Protein AF-A0A938VDS3-F1 (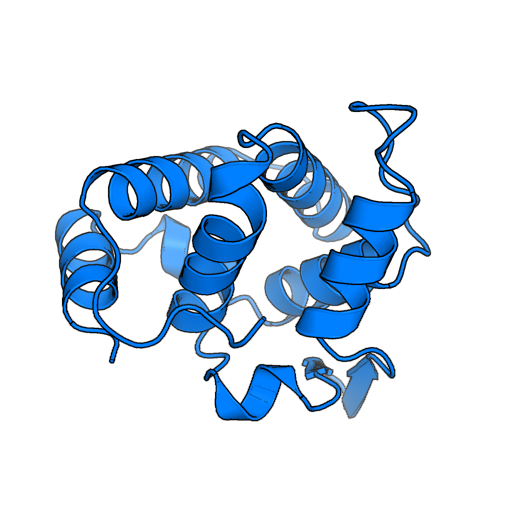afdb_monomer_lite)

Foldseek 3Di:
DAQDAAFDDPVLLVLLLVLLQQLLVDDDDLLVSLLSSVLSLLPPPPVNSSVSVVLVCVLLVNASVQQCDWDAAPPGDTLRDRLVVLVVVVSVVPVPDSRDDDCPGSNSVVSSRSSRNCSSVVVNPDDSVVSSVSRRGHD

Secondary structure (DSSP, 8-state):
-PPPPSPPPHHHHHHHHHHHHHHHT--S-HHHHHHHHHHHHHTS-HHHHHHHHHHHHHHTT--GGGGGSPEEETTTEEESS-HHHHHHHHHHHTTS-SS---TTSHHHHHHHHHHHTTHHHHHHHS-HHHHHHHHHH--

pLDDT: mean 83.73, std 10.33, range [47.72, 93.5]

Sequence (139 aa):
MKPPEGPFTAAIADRTLEVIRQFGRFRGGPDAAAASLCMAITTTPFEERETVFAALLTLCGVSTEQWTTPLSVPGGGVIASTPRDAMLMLIDRERTYLSNVPAHSAFARVVRALVRRGDLARLVVTPRDRLYSALVTAT

Radius of gyration: 13.77 Å; chains: 1; bounding box: 37×32×35 Å

Structure (mmCIF, N/CA/C/O backbone):
data_AF-A0A938VDS3-F1
#
_entry.id   AF-A0A938VDS3-F1
#
loop_
_atom_site.group_PDB
_atom_site.id
_atom_site.type_symbol
_atom_site.label_atom_id
_atom_site.label_alt_id
_atom_site.label_comp_id
_atom_site.label_asym_id
_atom_site.label_entity_id
_atom_site.label_seq_id
_atom_site.pdbx_PDB_ins_code
_atom_site.Cartn_x
_atom_site.Cartn_y
_atom_site.Cartn_z
_atom_site.occupancy
_atom_site.B_iso_or_equiv
_atom_site.auth_seq_id
_atom_site.auth_comp_id
_atom_site.auth_asym_id
_atom_site.auth_atom_id
_atom_site.pdbx_PDB_model_num
ATOM 1 N N . MET A 1 1 ? 5.053 3.618 -18.534 1.00 54.91 1 MET A N 1
ATOM 2 C CA . MET A 1 1 ? 3.892 2.733 -18.288 1.00 54.91 1 MET A CA 1
ATOM 3 C C . MET A 1 1 ? 2.831 3.568 -17.576 1.00 54.91 1 MET A C 1
ATOM 5 O O . MET A 1 1 ? 3.216 4.466 -16.837 1.00 54.91 1 MET A O 1
ATOM 9 N N . LYS A 1 2 ? 1.548 3.393 -17.892 1.00 56.41 2 LYS A N 1
ATOM 10 C CA . LYS A 1 2 ? 0.406 4.083 -17.255 1.00 56.41 2 LYS A CA 1
ATOM 11 C C . LYS A 1 2 ? -0.058 3.221 -16.062 1.00 56.41 2 LYS A C 1
ATOM 13 O O . LYS A 1 2 ? 0.256 2.029 -16.100 1.00 56.41 2 LYS A O 1
ATOM 18 N N . PRO A 1 3 ? -0.718 3.747 -15.004 1.00 60.47 3 PRO A N 1
ATOM 19 C CA . PRO A 1 3 ? -1.326 2.870 -14.001 1.00 60.47 3 PRO A CA 1
ATOM 20 C C . PRO A 1 3 ? -2.233 1.855 -14.706 1.00 60.47 3 PRO A C 1
ATOM 22 O O . PRO A 1 3 ? -2.732 2.178 -15.787 1.00 60.47 3 PRO A O 1
ATOM 25 N N . PRO A 1 4 ? -2.436 0.651 -14.148 1.00 65.69 4 PRO A N 1
ATOM 26 C CA . PRO A 1 4 ? -3.470 -0.229 -14.669 1.00 65.69 4 PRO A CA 1
ATOM 27 C C . PRO A 1 4 ? -4.800 0.537 -14.644 1.00 65.69 4 PRO A C 1
ATOM 29 O O . PRO A 1 4 ? -5.231 0.991 -13.587 1.00 65.69 4 PRO A O 1
ATOM 32 N N . GLU A 1 5 ? -5.375 0.751 -15.826 1.00 64.50 5 GLU A N 1
ATOM 33 C CA . GLU A 1 5 ? -6.705 1.334 -15.999 1.00 64.50 5 GLU A CA 1
ATOM 34 C C . GLU A 1 5 ? -7.698 0.198 -16.216 1.00 64.50 5 GLU A C 1
ATOM 36 O O . GLU A 1 5 ? -7.408 -0.744 -16.964 1.00 64.50 5 GLU A O 1
ATOM 41 N N . GLY A 1 6 ? -8.864 0.287 -15.583 1.00 66.12 6 GLY A N 1
ATOM 42 C CA . GLY A 1 6 ? -9.872 -0.760 -15.640 1.00 66.12 6 GLY A CA 1
ATOM 43 C C . GLY A 1 6 ? -9.745 -1.835 -14.548 1.00 66.12 6 GLY A C 1
ATOM 44 O O . GLY A 1 6 ? -8.876 -1.780 -13.675 1.00 66.12 6 GLY A O 1
ATOM 45 N N . PRO A 1 7 ? -10.650 -2.826 -14.592 1.00 70.00 7 PRO A N 1
ATOM 46 C CA . PRO A 1 7 ? -10.887 -3.744 -13.488 1.00 70.00 7 PRO A CA 1
ATOM 47 C C . PRO A 1 7 ? -9.677 -4.639 -13.205 1.00 70.00 7 PRO A C 1
ATOM 49 O O . PRO A 1 7 ? -9.066 -5.204 -14.117 1.00 70.00 7 PRO A O 1
ATOM 52 N N . PHE A 1 8 ? -9.357 -4.825 -11.923 1.00 84.31 8 PHE A N 1
ATOM 53 C CA . PHE A 1 8 ? -8.286 -5.734 -11.516 1.00 84.31 8 PHE A CA 1
ATOM 54 C C . PHE A 1 8 ? -8.655 -7.192 -11.821 1.00 84.31 8 PHE A C 1
ATOM 56 O O . PHE A 1 8 ? -9.797 -7.617 -11.641 1.00 84.31 8 PHE A O 1
ATOM 63 N N . THR A 1 9 ? -7.672 -7.988 -12.251 1.00 88.75 9 THR A N 1
ATOM 64 C CA . THR A 1 9 ? -7.879 -9.427 -12.462 1.00 88.75 9 THR A CA 1
ATOM 65 C C . THR A 1 9 ? -8.161 -10.137 -11.135 1.00 88.75 9 THR A C 1
ATOM 67 O O . THR A 1 9 ? -7.765 -9.667 -10.067 1.00 88.75 9 THR A O 1
ATOM 70 N N . ALA A 1 10 ? -8.794 -11.314 -11.190 1.00 86.75 10 ALA A N 1
ATOM 71 C CA . ALA A 1 10 ? -9.073 -12.114 -9.995 1.00 86.75 10 ALA A CA 1
ATOM 72 C C . ALA A 1 10 ? -7.799 -12.443 -9.190 1.00 86.75 10 ALA A C 1
ATOM 74 O O . ALA A 1 10 ? -7.811 -12.339 -7.968 1.00 86.75 10 ALA A O 1
ATOM 75 N N . ALA A 1 11 ? -6.692 -12.757 -9.874 1.00 88.31 11 ALA A N 1
ATOM 76 C CA . ALA A 1 11 ? -5.406 -13.037 -9.235 1.00 88.31 11 ALA A CA 1
ATOM 77 C C . ALA A 1 11 ? -4.857 -11.817 -8.473 1.00 88.31 11 ALA A C 1
ATOM 79 O O . ALA A 1 11 ? -4.439 -11.940 -7.322 1.00 88.31 11 ALA A O 1
ATOM 80 N N . ILE A 1 12 ? -4.930 -10.624 -9.078 1.00 90.75 12 ILE A N 1
ATOM 81 C CA . ILE A 1 12 ? -4.523 -9.376 -8.421 1.00 90.75 12 ILE A CA 1
ATOM 82 C C . ILE A 1 12 ? -5.430 -9.077 -7.232 1.00 90.75 12 ILE A C 1
ATOM 84 O O . ILE A 1 12 ? -4.933 -8.747 -6.158 1.00 90.75 12 ILE A O 1
ATOM 88 N N . ALA A 1 13 ? -6.746 -9.239 -7.388 1.00 91.19 13 ALA A N 1
ATOM 89 C CA . ALA A 1 13 ? -7.686 -9.039 -6.295 1.00 91.19 13 ALA A CA 1
ATOM 90 C C . ALA A 1 13 ? -7.384 -9.980 -5.120 1.00 91.19 13 ALA A C 1
ATOM 92 O O . ALA A 1 13 ? -7.288 -9.531 -3.977 1.00 91.19 13 ALA A O 1
ATOM 93 N N . ASP A 1 14 ? -7.155 -11.266 -5.385 1.00 90.88 14 ASP A N 1
ATOM 94 C CA . ASP A 1 14 ? -6.810 -12.243 -4.356 1.00 90.88 14 ASP A CA 1
ATOM 95 C C . ASP A 1 14 ? -5.499 -11.896 -3.647 1.00 90.88 14 ASP A C 1
ATOM 97 O O . ASP A 1 14 ? -5.453 -11.927 -2.410 1.00 90.88 14 ASP A O 1
ATOM 101 N N . ARG A 1 15 ? -4.470 -11.487 -4.399 1.00 92.69 15 ARG A N 1
ATOM 102 C CA . ARG A 1 15 ? -3.181 -11.076 -3.835 1.00 92.69 15 ARG A CA 1
ATOM 103 C C . ARG A 1 15 ? -3.297 -9.801 -2.999 1.00 92.69 15 ARG A C 1
ATOM 105 O O . ARG A 1 15 ? -2.780 -9.750 -1.884 1.00 92.69 15 ARG A O 1
ATOM 112 N N . THR A 1 16 ? -4.027 -8.794 -3.471 1.00 93.25 16 THR A N 1
ATOM 113 C CA . THR A 1 16 ? -4.301 -7.565 -2.711 1.00 93.25 16 THR A CA 1
ATOM 114 C C . THR A 1 16 ? -5.041 -7.868 -1.409 1.00 93.25 16 THR A C 1
ATOM 116 O O . THR A 1 16 ? -4.680 -7.351 -0.349 1.00 93.25 16 THR A O 1
ATOM 119 N N . LEU A 1 17 ? -6.043 -8.748 -1.449 1.00 92.38 17 LEU A N 1
ATOM 120 C CA . LEU A 1 17 ? -6.784 -9.171 -0.258 1.00 92.38 17 LEU A CA 1
ATOM 121 C C . LEU A 1 17 ? -5.908 -9.956 0.723 1.00 92.38 17 LEU A C 1
ATOM 123 O O . LEU A 1 17 ? -6.097 -9.848 1.937 1.00 92.38 17 L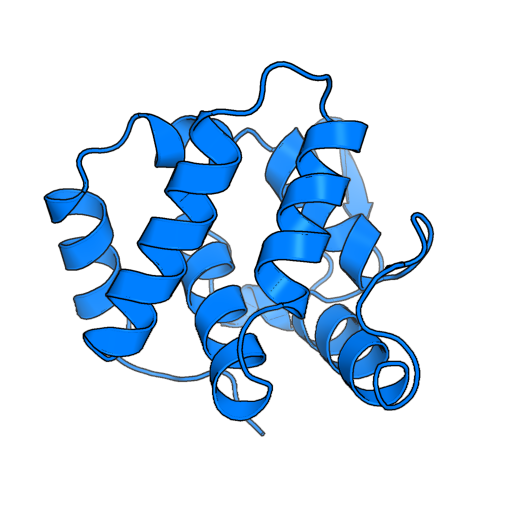EU A O 1
ATOM 127 N N . GLU A 1 18 ? -4.953 -10.739 0.225 1.00 91.38 18 GLU A N 1
ATOM 128 C CA . GLU A 1 18 ? -3.952 -11.402 1.058 1.00 91.38 18 GLU A CA 1
ATOM 129 C C . GLU A 1 18 ? -3.081 -10.377 1.797 1.00 91.38 18 GLU A C 1
ATOM 131 O O . GLU A 1 18 ? -2.960 -10.460 3.021 1.00 91.38 18 GLU A O 1
ATOM 136 N N . VAL A 1 19 ? -2.563 -9.364 1.091 1.00 91.31 19 VAL A N 1
ATOM 137 C CA . VAL A 1 19 ? -1.765 -8.277 1.687 1.00 91.31 19 VAL A CA 1
ATOM 138 C C . VAL A 1 19 ? -2.558 -7.531 2.770 1.00 91.31 19 VAL A C 1
ATOM 140 O O . VAL A 1 19 ? -2.053 -7.317 3.875 1.00 91.31 19 VAL A O 1
ATOM 143 N N . ILE A 1 20 ? -3.830 -7.204 2.512 1.00 90.44 20 ILE A N 1
ATOM 144 C CA . ILE A 1 20 ? -4.715 -6.557 3.501 1.00 90.44 20 ILE A CA 1
ATOM 145 C C . ILE A 1 20 ? -4.908 -7.449 4.735 1.00 90.44 20 ILE A C 1
ATOM 147 O O . ILE A 1 20 ? -4.840 -6.976 5.871 1.00 90.44 20 ILE A O 1
ATOM 151 N N . ARG A 1 21 ? -5.119 -8.757 4.549 1.00 87.12 21 ARG A N 1
ATOM 152 C CA . ARG A 1 21 ? -5.292 -9.701 5.666 1.00 87.12 21 ARG A CA 1
ATOM 153 C C . ARG A 1 21 ? -4.034 -9.859 6.508 1.00 87.12 21 ARG A C 1
ATOM 155 O O . ARG A 1 21 ? -4.148 -9.983 7.728 1.00 87.12 21 ARG A O 1
ATOM 162 N N . GLN A 1 22 ? -2.857 -9.867 5.884 1.00 84.44 22 GLN A N 1
ATOM 163 C CA . GLN A 1 22 ? -1.581 -9.896 6.602 1.00 84.44 22 GLN A CA 1
ATOM 164 C C . GLN A 1 22 ? -1.445 -8.661 7.501 1.00 84.44 22 GLN A C 1
ATOM 166 O O . GLN A 1 22 ? -1.110 -8.797 8.678 1.00 84.44 22 GLN A O 1
ATOM 171 N N . PHE A 1 23 ? -1.819 -7.483 6.989 1.00 81.38 23 PHE A N 1
ATOM 172 C CA . PHE A 1 23 ? -1.860 -6.247 7.773 1.00 81.38 23 PHE A CA 1
ATOM 173 C C . PHE A 1 23 ? -2.851 -6.328 8.949 1.00 81.38 23 PHE A C 1
ATOM 175 O O . PHE A 1 23 ? -2.536 -5.904 10.057 1.00 81.38 23 PHE A O 1
ATOM 182 N N . GLY A 1 24 ? -4.020 -6.945 8.755 1.00 73.25 24 GLY A N 1
ATOM 183 C CA . GLY A 1 24 ? -5.047 -7.070 9.796 1.00 73.25 24 GLY A CA 1
ATOM 184 C C . GLY A 1 24 ? -4.694 -7.934 11.003 1.00 73.25 24 GLY A C 1
ATOM 185 O O . GLY A 1 24 ? -5.340 -7.837 12.043 1.00 73.25 24 GLY A O 1
ATOM 186 N N . ARG A 1 25 ? -3.659 -8.769 10.892 1.00 72.19 25 ARG A N 1
ATOM 187 C CA . ARG A 1 25 ? -3.147 -9.586 12.005 1.00 72.19 25 ARG A CA 1
ATOM 188 C C . ARG A 1 25 ? -2.094 -8.855 12.837 1.00 72.19 25 ARG A C 1
ATOM 190 O O . ARG A 1 25 ? -1.633 -9.390 13.846 1.00 72.19 25 ARG A O 1
ATOM 197 N N . PHE A 1 26 ? -1.701 -7.656 12.421 1.00 71.12 26 PHE A N 1
ATOM 198 C CA . PHE A 1 26 ? -0.612 -6.923 13.034 1.00 71.12 26 PHE A CA 1
ATOM 199 C C . PHE A 1 26 ? -1.053 -6.226 14.329 1.00 71.12 26 PHE A C 1
ATOM 201 O O . PHE A 1 26 ? -2.080 -5.554 14.370 1.00 71.12 26 PHE A O 1
ATOM 208 N N . ARG A 1 27 ? -0.263 -6.382 15.401 1.00 69.75 27 ARG A N 1
ATOM 209 C CA . ARG A 1 27 ? -0.541 -5.815 16.739 1.00 69.75 27 ARG A CA 1
ATOM 210 C C . ARG A 1 27 ? 0.442 -4.714 17.170 1.00 69.75 27 ARG A C 1
ATOM 212 O O . ARG A 1 27 ? 0.413 -4.296 18.322 1.00 69.75 27 ARG A O 1
ATOM 219 N N . GLY A 1 28 ? 1.336 -4.275 16.283 1.00 76.94 28 GLY A N 1
ATOM 220 C CA . GLY A 1 28 ? 2.317 -3.222 16.569 1.00 76.94 28 GLY A CA 1
ATOM 221 C C . GLY A 1 28 ? 1.847 -1.816 16.177 1.00 76.94 28 GLY A C 1
ATOM 222 O O . GLY A 1 28 ? 0.791 -1.638 15.574 1.00 76.94 28 GLY A O 1
ATOM 223 N N . GLY A 1 29 ? 2.660 -0.807 16.504 1.00 83.00 29 GLY A N 1
ATOM 224 C CA . GLY A 1 29 ? 2.377 0.595 16.176 1.00 83.00 29 GLY A CA 1
ATOM 225 C C . GLY A 1 29 ? 2.463 0.929 14.673 1.00 83.00 29 GLY A C 1
ATOM 226 O O . GLY A 1 29 ? 2.931 0.107 13.880 1.00 83.00 29 GLY A O 1
ATOM 227 N N . PRO A 1 30 ? 2.074 2.157 14.270 1.00 80.12 30 PRO A N 1
ATOM 228 C CA . PRO A 1 30 ? 1.959 2.567 12.864 1.00 80.12 30 PRO A CA 1
ATOM 229 C C . PRO A 1 30 ? 3.225 2.362 12.024 1.00 80.12 30 PRO A C 1
ATOM 231 O O . PRO A 1 30 ? 3.145 1.974 10.862 1.00 80.12 30 PRO A O 1
ATOM 234 N N . ASP A 1 31 ? 4.402 2.591 12.606 1.00 82.12 31 ASP A N 1
ATOM 235 C CA . ASP A 1 31 ? 5.673 2.435 11.895 1.00 82.12 31 ASP A CA 1
ATOM 236 C C . ASP A 1 31 ? 5.995 0.968 11.592 1.00 82.12 31 ASP A C 1
ATOM 238 O O . ASP A 1 31 ? 6.468 0.647 10.501 1.00 82.12 31 ASP A O 1
ATOM 242 N N . ALA A 1 32 ? 5.692 0.069 12.527 1.00 83.44 32 ALA A N 1
ATOM 243 C CA . ALA A 1 32 ? 5.897 -1.358 12.333 1.00 83.44 32 ALA A CA 1
ATOM 244 C C . ALA A 1 32 ? 4.838 -1.943 11.377 1.00 83.44 32 ALA A C 1
ATOM 246 O O . ALA A 1 32 ? 5.153 -2.794 10.546 1.00 83.44 32 ALA A O 1
ATOM 247 N N . ALA A 1 33 ? 3.616 -1.403 11.407 1.00 84.81 33 ALA A N 1
ATOM 248 C CA . ALA A 1 33 ? 2.558 -1.745 10.462 1.00 84.81 33 ALA A CA 1
ATOM 249 C C . ALA A 1 33 ? 2.928 -1.320 9.026 1.00 84.81 33 ALA A C 1
ATOM 251 O O . ALA A 1 33 ? 2.757 -2.086 8.078 1.00 84.81 33 ALA A O 1
ATOM 252 N N . ALA A 1 34 ? 3.518 -0.131 8.864 1.00 85.81 34 ALA A N 1
ATOM 253 C CA . ALA A 1 34 ? 4.019 0.335 7.576 1.00 85.81 34 ALA A CA 1
ATOM 254 C C . ALA A 1 34 ? 5.201 -0.503 7.065 1.00 85.81 34 ALA A C 1
ATOM 256 O O . ALA A 1 34 ? 5.252 -0.807 5.876 1.00 85.81 34 ALA A O 1
ATOM 257 N N . ALA A 1 35 ? 6.125 -0.909 7.941 1.00 84.06 35 ALA A N 1
ATOM 258 C CA . ALA A 1 35 ? 7.220 -1.807 7.573 1.00 84.06 35 ALA A CA 1
ATOM 259 C C . ALA A 1 35 ? 6.697 -3.174 7.098 1.00 84.06 35 ALA A C 1
ATOM 261 O O . ALA A 1 35 ? 7.105 -3.654 6.041 1.00 84.06 35 ALA A O 1
ATOM 262 N N . SER A 1 36 ? 5.734 -3.755 7.822 1.00 86.38 36 SER A N 1
ATOM 263 C CA . SER A 1 36 ? 5.101 -5.020 7.433 1.00 86.38 36 SER A CA 1
ATOM 264 C C . SER A 1 36 ? 4.384 -4.913 6.087 1.00 86.38 36 SER A C 1
ATOM 266 O O . SER A 1 36 ? 4.484 -5.827 5.272 1.00 86.38 36 SER A O 1
ATOM 268 N N . LEU A 1 37 ? 3.690 -3.802 5.826 1.00 88.62 37 LEU A N 1
ATOM 269 C CA . LEU A 1 37 ? 3.041 -3.578 4.537 1.00 88.62 37 LEU A CA 1
ATOM 270 C C . LEU A 1 37 ? 4.062 -3.385 3.406 1.00 88.62 37 LEU A C 1
ATOM 272 O O . LEU A 1 37 ? 3.862 -3.921 2.318 1.00 88.62 37 LEU A O 1
ATOM 276 N N . CYS A 1 38 ? 5.174 -2.686 3.660 1.00 88.44 38 CYS A N 1
ATOM 277 C CA . CYS A 1 38 ? 6.260 -2.582 2.684 1.00 88.44 38 CYS A CA 1
ATOM 278 C C . CYS A 1 38 ? 6.758 -3.974 2.282 1.00 88.44 38 CYS A C 1
ATOM 280 O O . CYS A 1 38 ? 6.817 -4.258 1.093 1.00 88.44 38 CYS A O 1
ATOM 282 N N . MET A 1 39 ? 7.028 -4.851 3.257 1.00 86.06 39 MET A N 1
ATOM 283 C CA . MET A 1 39 ? 7.463 -6.228 2.995 1.00 86.06 39 MET A CA 1
ATOM 284 C C . MET A 1 39 ? 6.424 -7.035 2.209 1.00 86.06 39 MET A C 1
ATOM 286 O O . MET A 1 39 ? 6.772 -7.744 1.268 1.00 86.06 39 MET A O 1
ATOM 290 N N . ALA A 1 40 ? 5.142 -6.933 2.566 1.00 88.94 40 ALA A N 1
ATOM 291 C CA . ALA A 1 40 ? 4.079 -7.656 1.868 1.00 88.94 40 ALA A CA 1
ATOM 292 C C . ALA A 1 40 ? 3.977 -7.243 0.386 1.00 88.94 40 ALA A C 1
ATOM 294 O O . ALA A 1 40 ? 3.784 -8.082 -0.497 1.00 88.94 40 ALA A O 1
ATOM 295 N N . ILE A 1 41 ? 4.168 -5.952 0.096 1.00 88.81 41 ILE A N 1
ATOM 296 C CA . ILE A 1 41 ? 4.174 -5.445 -1.277 1.00 88.81 41 ILE A CA 1
ATOM 297 C C . ILE A 1 41 ? 5.450 -5.881 -2.007 1.00 88.81 41 ILE A C 1
ATOM 299 O O . ILE A 1 41 ? 5.356 -6.407 -3.110 1.00 88.81 41 ILE A O 1
ATOM 303 N N . THR A 1 42 ? 6.637 -5.736 -1.416 1.00 85.56 42 THR A N 1
ATOM 304 C CA . THR A 1 42 ? 7.902 -6.045 -2.111 1.00 85.56 42 THR A CA 1
ATOM 305 C C . THR A 1 42 ? 8.143 -7.534 -2.323 1.00 85.56 42 THR A C 1
ATOM 307 O O . THR A 1 42 ? 8.804 -7.919 -3.283 1.00 85.56 42 THR A O 1
ATOM 310 N N . THR A 1 43 ? 7.540 -8.391 -1.502 1.00 85.56 43 THR A N 1
ATOM 311 C CA . THR A 1 43 ? 7.541 -9.851 -1.708 1.00 85.56 43 THR A CA 1
ATOM 312 C C . THR A 1 43 ? 6.504 -10.329 -2.727 1.00 85.56 43 THR A C 1
ATOM 314 O O . THR A 1 43 ? 6.473 -11.512 -3.057 1.00 85.56 43 THR A O 1
ATOM 317 N N . THR A 1 44 ? 5.653 -9.439 -3.247 1.00 87.88 44 THR A N 1
ATOM 318 C CA . THR A 1 44 ? 4.793 -9.753 -4.397 1.00 87.88 44 THR A CA 1
ATOM 319 C C . THR A 1 44 ? 5.656 -9.888 -5.660 1.00 87.88 44 THR A C 1
ATOM 321 O O . THR A 1 44 ? 6.595 -9.090 -5.814 1.00 87.88 44 THR A O 1
ATOM 324 N N . PRO A 1 45 ? 5.362 -10.862 -6.552 1.00 86.81 45 PRO A N 1
ATOM 325 C CA . PRO A 1 45 ? 6.055 -11.014 -7.829 1.00 86.81 45 PRO A CA 1
ATOM 326 C C . PRO A 1 45 ? 6.201 -9.685 -8.568 1.00 86.81 45 PRO A C 1
ATOM 328 O O . PRO A 1 45 ? 5.307 -8.835 -8.525 1.00 86.81 45 PRO A O 1
ATOM 331 N N . PHE A 1 46 ? 7.350 -9.489 -9.212 1.00 83.69 46 PHE A N 1
ATOM 332 C CA . PHE A 1 46 ? 7.734 -8.208 -9.804 1.00 83.69 46 PHE A CA 1
ATOM 333 C C . PHE A 1 46 ? 6.689 -7.699 -10.808 1.00 83.69 46 PHE A C 1
ATOM 335 O O . PHE A 1 46 ? 6.326 -6.525 -10.783 1.00 83.69 46 PHE A O 1
ATOM 342 N N . GLU A 1 47 ? 6.162 -8.607 -11.625 1.00 84.56 47 GLU A N 1
ATOM 343 C CA . GLU A 1 47 ? 5.176 -8.372 -12.680 1.00 84.56 47 GLU A CA 1
ATOM 344 C C . GLU A 1 47 ? 3.812 -7.927 -12.129 1.00 84.56 47 GLU A C 1
ATOM 346 O O . GLU A 1 47 ? 3.053 -7.241 -12.810 1.00 84.56 47 GLU A O 1
ATOM 351 N N . GLU A 1 48 ? 3.504 -8.293 -10.884 1.00 88.31 48 GLU A N 1
ATOM 352 C CA . GLU A 1 48 ? 2.223 -8.010 -10.231 1.00 88.31 48 GLU A CA 1
ATOM 353 C C . GLU A 1 48 ? 2.311 -6.844 -9.242 1.00 88.31 48 GLU A C 1
ATOM 355 O O . GLU A 1 48 ? 1.297 -6.232 -8.905 1.00 88.31 48 GLU A O 1
ATOM 360 N N . ARG A 1 49 ? 3.515 -6.521 -8.763 1.00 88.69 49 ARG A N 1
ATOM 361 C CA . ARG A 1 49 ? 3.755 -5.599 -7.646 1.00 88.69 49 ARG A CA 1
ATOM 362 C C . ARG A 1 49 ? 3.162 -4.211 -7.864 1.00 88.69 49 ARG A C 1
ATOM 364 O O . ARG A 1 49 ? 2.535 -3.677 -6.947 1.00 88.69 49 ARG A O 1
ATOM 371 N N . GLU A 1 50 ? 3.361 -3.624 -9.046 1.00 89.06 50 GLU A N 1
ATOM 372 C CA . GLU A 1 50 ? 2.793 -2.307 -9.373 1.00 89.06 50 GLU A CA 1
ATOM 373 C C . GLU A 1 50 ? 1.263 -2.359 -9.300 1.00 89.06 50 GLU A C 1
ATOM 375 O O . GLU A 1 50 ? 0.650 -1.506 -8.664 1.00 89.06 50 GLU A O 1
ATOM 380 N N . THR A 1 51 ? 0.655 -3.398 -9.872 1.00 90.06 51 THR A N 1
ATOM 381 C CA . THR A 1 51 ? -0.800 -3.576 -9.941 1.00 90.06 51 THR A CA 1
ATOM 382 C C . THR A 1 51 ? -1.417 -3.887 -8.573 1.00 90.06 51 THR A C 1
ATOM 384 O O . THR A 1 51 ? -2.472 -3.357 -8.233 1.00 90.06 51 THR A O 1
ATOM 387 N N . VAL A 1 52 ? -0.742 -4.672 -7.731 1.00 91.69 52 VAL A N 1
ATOM 388 C CA . VAL A 1 52 ? -1.172 -4.937 -6.347 1.00 91.69 52 VAL A CA 1
ATOM 389 C C . VAL A 1 52 ? -1.085 -3.674 -5.500 1.00 91.69 52 VAL A C 1
ATOM 391 O O . VAL A 1 52 ? -2.020 -3.361 -4.759 1.00 91.69 52 VAL A O 1
ATOM 394 N N . PHE A 1 53 ? 0.006 -2.912 -5.626 1.00 91.94 53 PHE A N 1
ATOM 395 C CA . PHE A 1 53 ? 0.099 -1.605 -4.981 1.00 91.94 53 PHE A CA 1
ATOM 396 C C . PHE A 1 53 ? -0.977 -0.657 -5.502 1.00 91.94 53 PHE A C 1
ATOM 398 O O . PHE A 1 53 ? -1.533 0.120 -4.724 1.00 91.94 53 PHE A O 1
ATOM 405 N N . ALA A 1 54 ? -1.333 -0.787 -6.782 1.00 91.56 54 ALA A N 1
ATOM 406 C CA . ALA A 1 54 ? -2.376 0.018 -7.374 1.00 91.56 54 ALA A CA 1
ATOM 407 C C . ALA A 1 54 ? -3.730 -0.196 -6.723 1.00 91.56 54 ALA A C 1
ATOM 409 O O . ALA A 1 54 ? -4.365 0.738 -6.240 1.00 91.56 54 ALA A O 1
ATOM 410 N N . ALA A 1 55 ? -4.113 -1.463 -6.656 1.00 91.88 55 ALA A N 1
ATOM 411 C CA . ALA A 1 55 ? -5.327 -1.925 -6.021 1.00 91.88 55 ALA A CA 1
ATOM 412 C C . ALA A 1 55 ? -5.403 -1.481 -4.551 1.00 91.88 55 ALA A C 1
ATOM 414 O O . ALA A 1 55 ? -6.455 -1.037 -4.092 1.00 91.88 55 ALA A O 1
ATOM 415 N N . LEU A 1 56 ? -4.285 -1.527 -3.815 1.00 92.81 56 LEU A N 1
ATOM 416 C CA . LEU A 1 56 ? -4.224 -1.035 -2.433 1.00 92.81 56 LEU A CA 1
ATOM 417 C C . LEU A 1 56 ? -4.479 0.472 -2.335 1.00 92.81 56 LEU A C 1
ATOM 419 O O . LEU A 1 56 ? -5.230 0.900 -1.459 1.00 92.81 56 LEU A O 1
ATOM 423 N N . LEU A 1 57 ? -3.867 1.270 -3.213 1.00 92.38 57 LEU A N 1
ATOM 424 C CA . LEU A 1 57 ? -4.073 2.719 -3.261 1.00 92.38 57 LEU A CA 1
ATOM 425 C C . LEU A 1 57 ? -5.535 3.052 -3.566 1.00 92.38 57 LEU A C 1
ATOM 427 O O . LEU A 1 57 ? -6.146 3.806 -2.808 1.00 92.38 57 LEU A O 1
ATOM 431 N N . THR A 1 58 ? -6.116 2.410 -4.579 1.00 90.94 58 THR A N 1
ATOM 432 C CA . THR A 1 58 ? -7.530 2.562 -4.938 1.00 90.94 58 THR A CA 1
ATOM 433 C C . THR A 1 58 ? -8.448 2.238 -3.761 1.00 90.94 58 THR A C 1
ATOM 435 O O . THR A 1 58 ? -9.314 3.039 -3.414 1.00 90.94 58 THR A O 1
ATOM 438 N N . LEU A 1 59 ? -8.224 1.113 -3.073 1.00 91.75 59 LEU A N 1
ATOM 439 C CA . LEU A 1 59 ? -9.002 0.749 -1.884 1.00 91.75 59 LEU A CA 1
ATOM 440 C C . LEU A 1 59 ? -8.814 1.737 -0.724 1.00 91.75 59 LEU A C 1
ATOM 442 O O . LEU A 1 59 ? -9.738 1.959 0.057 1.00 91.75 59 LEU A O 1
ATOM 446 N N . CYS A 1 60 ? -7.648 2.374 -0.618 1.00 91.12 60 CYS A N 1
ATOM 447 C CA . CYS A 1 60 ? -7.412 3.453 0.341 1.00 91.12 60 CYS A CA 1
ATOM 448 C C . CYS A 1 60 ? -8.014 4.803 -0.100 1.00 91.12 60 CYS A C 1
ATOM 450 O O . CYS A 1 60 ? -7.801 5.812 0.574 1.00 91.12 60 CYS A O 1
ATOM 452 N N . GLY A 1 61 ? -8.755 4.847 -1.211 1.00 89.38 61 GLY A N 1
ATOM 453 C CA . GLY A 1 61 ? -9.331 6.071 -1.763 1.00 89.38 61 GLY A CA 1
ATOM 454 C C . GLY A 1 61 ? -8.290 7.000 -2.386 1.00 89.38 61 GLY A C 1
ATOM 455 O O . GLY A 1 61 ? -8.506 8.207 -2.420 1.00 89.38 61 GLY A O 1
ATOM 456 N N . VAL A 1 62 ? -7.140 6.466 -2.809 1.00 90.12 62 VAL A N 1
ATOM 457 C CA . VAL A 1 62 ? -6.155 7.182 -3.627 1.00 90.12 62 VAL A CA 1
ATOM 458 C C . VAL A 1 62 ? -6.439 6.857 -5.089 1.00 90.12 62 VAL A C 1
ATOM 460 O O . VAL A 1 62 ? -6.070 5.783 -5.566 1.00 90.12 62 VAL A O 1
ATOM 463 N N . SER A 1 63 ? -7.123 7.771 -5.779 1.00 85.50 63 SER A N 1
ATOM 464 C CA . SER A 1 63 ? -7.493 7.587 -7.188 1.00 85.50 63 SER A CA 1
ATOM 465 C C . SER A 1 63 ? -6.269 7.633 -8.102 1.00 85.50 63 SER A C 1
ATOM 467 O O . SER A 1 63 ? -5.221 8.156 -7.720 1.00 85.50 63 SER A O 1
ATOM 469 N N . THR A 1 64 ? -6.386 7.111 -9.321 1.00 83.12 64 THR A N 1
ATOM 470 C CA . THR A 1 64 ? -5.305 7.104 -10.321 1.00 83.12 64 THR A CA 1
ATOM 471 C C . THR A 1 64 ? -4.799 8.510 -10.652 1.00 83.12 64 THR A C 1
ATOM 473 O O . THR A 1 64 ? -3.600 8.684 -10.866 1.00 83.12 64 THR A O 1
ATOM 476 N N . GLU A 1 65 ? -5.649 9.536 -10.606 1.00 84.62 65 GLU A N 1
ATOM 477 C CA . GLU A 1 65 ? -5.238 10.937 -10.775 1.00 84.62 65 GLU A CA 1
ATOM 478 C C . GLU A 1 65 ? -4.330 11.403 -9.634 1.00 84.62 65 GLU A C 1
ATOM 480 O O . GLU A 1 65 ? -3.388 12.161 -9.850 1.00 84.62 65 GLU A O 1
ATOM 485 N N . GLN A 1 66 ? -4.567 10.922 -8.412 1.00 88.06 66 GLN A N 1
ATOM 486 C CA . GLN A 1 66 ? -3.761 11.296 -7.252 1.00 88.06 66 GLN A CA 1
ATOM 487 C C . GLN A 1 66 ? -2.378 10.638 -7.253 1.00 88.06 66 GLN A C 1
ATOM 489 O O . GLN A 1 66 ? -1.489 11.089 -6.530 1.00 88.06 66 GLN A O 1
ATOM 494 N N . TRP A 1 67 ? -2.144 9.614 -8.077 1.00 88.81 67 TRP A N 1
ATOM 495 C CA . TRP A 1 67 ? -0.843 8.942 -8.159 1.00 88.81 67 TRP A CA 1
ATOM 496 C C . TRP A 1 67 ? 0.277 9.800 -8.705 1.00 88.81 67 TRP A C 1
ATOM 498 O O . TRP A 1 67 ? 1.441 9.473 -8.480 1.00 88.81 67 TRP A O 1
ATOM 508 N N . THR A 1 68 ? -0.067 10.845 -9.449 1.00 89.31 68 THR A N 1
ATOM 509 C CA . THR A 1 68 ? 0.880 11.819 -9.992 1.00 89.31 68 THR A CA 1
ATOM 510 C C . THR A 1 68 ? 1.041 13.020 -9.064 1.00 89.31 68 THR A C 1
ATOM 512 O O . THR A 1 68 ? 1.742 13.970 -9.404 1.00 89.31 68 THR A O 1
ATOM 515 N N . THR A 1 69 ? 0.436 12.977 -7.871 1.00 92.38 69 THR A N 1
ATOM 516 C CA . THR A 1 69 ? 0.486 14.064 -6.893 1.00 92.38 69 THR A CA 1
ATOM 517 C C . THR A 1 69 ? 1.010 13.598 -5.528 1.00 92.38 69 THR A C 1
ATOM 519 O O . THR A 1 69 ? 0.833 12.439 -5.145 1.00 92.38 69 THR A O 1
ATOM 522 N N . PRO A 1 70 ? 1.681 14.486 -4.776 1.00 93.50 70 PRO A N 1
ATOM 523 C CA . PRO A 1 70 ? 2.032 14.268 -3.374 1.00 93.50 70 PRO A CA 1
ATOM 524 C C . PRO A 1 70 ? 0.826 13.884 -2.501 1.00 93.50 70 PRO A C 1
ATOM 526 O O . PRO A 1 70 ? -0.223 14.522 -2.567 1.00 93.50 70 PRO A O 1
ATOM 529 N N . LEU A 1 71 ? 0.980 12.886 -1.622 1.00 92.56 71 LEU A N 1
ATOM 530 C CA . LEU A 1 71 ? -0.095 12.492 -0.702 1.00 92.56 71 LEU A CA 1
ATOM 531 C C . LEU A 1 71 ? -0.135 13.375 0.544 1.00 92.56 71 LEU A C 1
ATOM 533 O O . LEU A 1 71 ? 0.860 13.492 1.263 1.00 92.56 71 LEU A O 1
ATOM 537 N N . SER A 1 72 ? -1.313 13.894 0.874 1.00 90.50 72 SER A N 1
ATOM 538 C CA . SER A 1 72 ? -1.571 14.513 2.175 1.00 90.50 72 SER A CA 1
ATOM 539 C C . SER A 1 72 ? -1.721 13.463 3.280 1.00 90.50 72 SER A C 1
ATOM 541 O O . SER A 1 72 ? -2.305 12.393 3.078 1.00 90.50 72 SER A O 1
ATOM 543 N N . VAL A 1 73 ? -1.217 13.786 4.471 1.00 87.25 73 VAL A N 1
ATOM 544 C CA . VAL A 1 73 ? -1.365 12.987 5.694 1.00 87.25 73 VAL A CA 1
ATOM 545 C C . VAL A 1 73 ? -2.115 13.769 6.774 1.00 87.25 73 VAL A C 1
ATOM 547 O O . VAL A 1 73 ? -2.042 15.001 6.796 1.00 87.25 73 VAL A O 1
ATOM 550 N N . PRO A 1 74 ? -2.813 13.084 7.702 1.00 84.12 74 PRO A N 1
ATOM 551 C CA . PRO A 1 74 ? -3.446 13.742 8.842 1.00 84.12 74 PRO A CA 1
ATOM 552 C C . PRO A 1 74 ? -2.453 14.624 9.609 1.00 84.12 74 PRO A C 1
ATOM 554 O O . PRO A 1 74 ? -1.296 14.243 9.795 1.00 84.12 74 PRO A O 1
ATOM 557 N N . GLY A 1 75 ? -2.906 15.805 10.042 1.00 81.94 75 GLY A N 1
ATOM 558 C CA . GLY A 1 75 ? -2.054 16.812 10.688 1.00 81.94 75 GLY A CA 1
ATOM 559 C C . GLY A 1 75 ? -1.396 17.817 9.731 1.00 81.94 75 GLY A C 1
ATOM 560 O O . GLY A 1 75 ? -0.468 18.507 10.135 1.00 81.94 75 GLY A O 1
ATOM 561 N N . GLY A 1 76 ? -1.853 17.904 8.475 1.00 77.50 76 GLY A N 1
ATOM 562 C CA . GLY A 1 76 ? -1.417 18.929 7.512 1.00 77.50 76 GLY A CA 1
ATOM 563 C C . GLY A 1 76 ? -0.093 18.635 6.798 1.00 77.50 76 GLY A C 1
ATOM 564 O O . GLY A 1 76 ? 0.405 19.480 6.060 1.00 77.50 76 GLY A O 1
ATOM 565 N N . GLY A 1 77 ? 0.486 17.447 6.992 1.00 88.44 77 GLY A N 1
ATOM 566 C CA . GLY A 1 77 ? 1.709 17.038 6.302 1.00 88.44 77 GLY A CA 1
ATOM 567 C C . GLY A 1 77 ? 1.457 16.594 4.859 1.00 88.44 77 GLY A C 1
ATOM 568 O O . GLY A 1 77 ? 0.364 16.145 4.512 1.00 88.44 77 GLY A O 1
ATOM 569 N N . VAL A 1 78 ? 2.498 16.650 4.028 1.00 89.00 78 VAL A N 1
ATOM 570 C CA . VAL A 1 78 ? 2.478 16.150 2.646 1.00 89.00 78 VAL A CA 1
ATOM 571 C C . VAL A 1 78 ? 3.725 15.312 2.386 1.00 89.00 78 VAL A C 1
ATOM 573 O O . VAL A 1 78 ? 4.840 15.690 2.751 1.00 89.00 78 VAL A O 1
ATOM 576 N N . ILE A 1 79 ? 3.550 14.164 1.739 1.00 90.38 79 ILE A N 1
ATOM 577 C CA . ILE A 1 79 ? 4.657 13.368 1.218 1.00 90.38 79 ILE A CA 1
ATOM 578 C C . ILE A 1 79 ? 5.042 13.934 -0.136 1.00 90.38 79 ILE A C 1
ATOM 580 O O . ILE A 1 79 ? 4.329 13.713 -1.103 1.00 90.38 79 ILE A O 1
ATOM 584 N N . ALA A 1 80 ? 6.193 14.602 -0.212 1.00 88.38 80 ALA A N 1
ATOM 585 C CA . ALA A 1 80 ? 6.692 15.243 -1.434 1.00 88.38 80 ALA A CA 1
ATOM 586 C C . ALA A 1 80 ? 6.849 14.299 -2.645 1.00 88.38 80 ALA A C 1
ATOM 588 O O . ALA A 1 80 ? 6.969 14.757 -3.774 1.00 88.38 80 ALA A O 1
ATOM 589 N N . SER A 1 81 ? 6.882 12.987 -2.411 1.00 89.81 81 SER A N 1
ATOM 590 C CA . SER A 1 81 ? 6.945 11.974 -3.460 1.00 89.81 81 SER A CA 1
ATOM 591 C C . SER A 1 81 ? 5.545 11.549 -3.890 1.00 89.81 81 SER A C 1
ATOM 593 O O . SER A 1 81 ? 4.701 11.241 -3.047 1.00 89.81 81 SER A O 1
ATOM 595 N N . THR A 1 82 ? 5.336 11.452 -5.200 1.00 92.88 82 THR A N 1
ATOM 596 C CA . 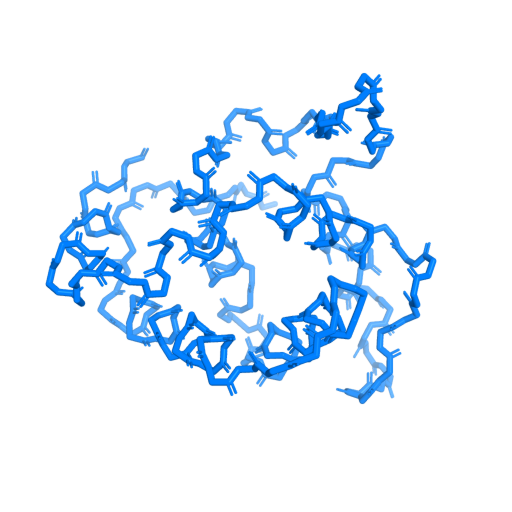THR A 1 82 ? 4.137 10.825 -5.755 1.00 92.88 82 THR A CA 1
ATOM 597 C C . THR A 1 82 ? 4.162 9.313 -5.464 1.00 92.88 82 THR A C 1
ATOM 599 O O . THR A 1 82 ? 5.249 8.719 -5.405 1.00 92.88 82 THR A O 1
ATOM 602 N N . PRO A 1 83 ? 3.007 8.652 -5.259 1.00 92.31 83 PRO A N 1
ATOM 603 C CA . PRO A 1 83 ? 2.960 7.203 -5.060 1.00 92.31 83 PRO A CA 1
ATOM 604 C C . PRO A 1 83 ? 3.626 6.406 -6.184 1.00 92.31 83 PRO A C 1
ATOM 606 O O . PRO A 1 83 ? 4.328 5.428 -5.911 1.00 92.31 83 PRO A O 1
ATOM 609 N N . ARG A 1 84 ? 3.448 6.846 -7.436 1.00 90.25 84 ARG A N 1
ATOM 610 C CA . ARG A 1 84 ? 4.019 6.179 -8.609 1.00 90.25 84 ARG A CA 1
ATOM 611 C C . ARG A 1 84 ? 5.542 6.250 -8.612 1.00 90.25 84 ARG A C 1
ATOM 613 O O . ARG A 1 84 ? 6.197 5.213 -8.698 1.00 90.25 84 ARG A O 1
ATOM 620 N N . ASP A 1 85 ? 6.101 7.449 -8.474 1.00 90.88 85 ASP A N 1
ATOM 621 C CA . ASP A 1 85 ? 7.554 7.640 -8.517 1.00 90.88 85 ASP A CA 1
ATOM 622 C C . ASP A 1 85 ? 8.220 6.940 -7.337 1.00 90.88 85 ASP A C 1
ATOM 624 O O . ASP A 1 85 ? 9.256 6.297 -7.486 1.00 90.88 85 ASP A O 1
ATOM 628 N N . ALA A 1 86 ? 7.580 6.992 -6.167 1.00 90.12 86 ALA A N 1
ATOM 629 C CA . ALA A 1 86 ? 8.034 6.286 -4.982 1.00 90.12 86 ALA A CA 1
ATOM 630 C C . ALA A 1 86 ? 8.176 4.772 -5.219 1.00 90.12 86 ALA A C 1
ATOM 632 O O . ALA A 1 86 ? 9.185 4.194 -4.809 1.00 90.12 86 ALA A O 1
ATOM 633 N N . MET A 1 87 ? 7.202 4.147 -5.891 1.00 88.19 87 MET A N 1
ATOM 634 C CA . MET A 1 87 ? 7.262 2.733 -6.271 1.00 88.19 87 MET A CA 1
ATOM 635 C C . MET A 1 87 ? 8.341 2.470 -7.328 1.00 88.19 87 MET A C 1
ATOM 637 O O . MET A 1 87 ? 9.136 1.549 -7.171 1.00 88.19 87 MET A O 1
ATOM 641 N N . LEU A 1 88 ? 8.418 3.285 -8.382 1.00 85.81 88 LEU A N 1
ATOM 642 C CA . LEU A 1 88 ? 9.413 3.097 -9.445 1.00 85.81 88 LEU A CA 1
ATOM 643 C C . LEU A 1 88 ? 10.849 3.214 -8.917 1.00 85.81 88 LEU A C 1
ATOM 645 O O . LEU A 1 88 ? 11.694 2.393 -9.260 1.00 85.81 88 LEU A O 1
ATOM 649 N N . MET A 1 89 ? 11.113 4.163 -8.014 1.00 84.19 89 MET A N 1
ATOM 650 C CA . MET A 1 89 ? 12.410 4.290 -7.336 1.00 84.19 89 MET A CA 1
ATOM 651 C C . MET A 1 89 ? 12.748 3.071 -6.469 1.00 84.19 89 MET A C 1
ATOM 653 O O . MET A 1 89 ? 13.924 2.755 -6.281 1.00 84.19 89 MET A O 1
ATOM 657 N N . LEU A 1 90 ? 11.738 2.407 -5.898 1.00 82.31 90 LEU A N 1
ATOM 658 C CA . LEU A 1 90 ? 11.937 1.166 -5.156 1.00 82.31 90 LEU A CA 1
ATOM 659 C C . LEU A 1 90 ? 12.292 0.022 -6.105 1.00 82.31 90 LEU A C 1
ATOM 661 O O . LEU A 1 90 ? 13.281 -0.657 -5.876 1.00 82.31 90 LEU A O 1
ATOM 665 N N . ILE A 1 91 ? 11.513 -0.157 -7.171 1.00 74.62 91 ILE A N 1
ATOM 666 C CA . ILE A 1 91 ? 11.714 -1.179 -8.207 1.00 74.62 91 ILE A CA 1
ATOM 667 C C . ILE A 1 91 ? 13.113 -1.064 -8.827 1.00 74.62 91 ILE A C 1
ATOM 669 O O . ILE A 1 91 ? 13.804 -2.072 -8.963 1.00 74.62 91 ILE A O 1
ATOM 673 N N . ASP A 1 92 ? 13.554 0.158 -9.134 1.00 72.25 92 ASP A N 1
ATOM 674 C CA . ASP A 1 92 ? 14.889 0.429 -9.680 1.00 72.25 92 ASP A CA 1
ATOM 675 C C . ASP A 1 92 ? 16.008 0.032 -8.696 1.00 72.25 92 ASP A C 1
ATOM 677 O O . ASP A 1 92 ? 17.016 -0.563 -9.080 1.00 72.25 92 ASP A O 1
ATOM 681 N N . ARG A 1 93 ? 15.797 0.263 -7.391 1.00 67.25 93 ARG A N 1
ATOM 682 C CA . ARG A 1 93 ? 16.732 -0.138 -6.322 1.00 67.25 93 ARG A CA 1
ATOM 683 C C . ARG A 1 93 ? 16.670 -1.623 -5.949 1.00 67.25 93 ARG A C 1
ATOM 685 O O . ARG A 1 93 ? 17.665 -2.159 -5.470 1.00 67.25 93 ARG A O 1
ATOM 692 N N . GLU A 1 94 ? 15.532 -2.290 -6.123 1.00 61.41 94 GLU A N 1
ATOM 693 C CA . GLU A 1 94 ? 15.290 -3.669 -5.670 1.00 61.41 94 GLU A CA 1
ATOM 694 C C . GLU A 1 94 ? 15.764 -4.758 -6.637 1.00 61.41 94 GLU A C 1
ATOM 696 O O . GLU A 1 94 ? 15.561 -5.943 -6.375 1.00 61.41 94 GLU A O 1
ATOM 701 N N . ARG A 1 95 ? 16.540 -4.404 -7.667 1.00 54.66 95 ARG A N 1
ATOM 702 C CA . ARG A 1 95 ? 17.385 -5.383 -8.369 1.00 54.66 95 ARG A CA 1
ATOM 703 C C . ARG A 1 95 ? 18.412 -6.076 -7.453 1.00 54.66 95 ARG A C 1
ATOM 705 O O . ARG A 1 95 ? 19.103 -6.974 -7.926 1.00 54.66 95 ARG A O 1
ATOM 712 N N . THR A 1 96 ? 18.499 -5.706 -6.166 1.00 47.72 96 THR A N 1
ATOM 713 C CA . THR A 1 96 ? 19.571 -6.179 -5.282 1.00 47.72 96 THR A CA 1
ATOM 714 C C . THR A 1 96 ? 19.168 -6.802 -3.934 1.00 47.72 96 THR A C 1
ATOM 716 O O . THR A 1 96 ? 19.912 -7.673 -3.508 1.00 47.72 96 THR A O 1
ATOM 719 N N . TYR A 1 97 ? 18.053 -6.480 -3.251 1.00 50.34 97 TYR A N 1
ATOM 720 C CA . TYR A 1 97 ? 17.718 -7.124 -1.951 1.00 50.34 97 TYR A CA 1
ATOM 721 C C . TYR A 1 97 ? 16.215 -7.089 -1.606 1.00 50.34 97 TYR A C 1
ATOM 723 O O . TYR A 1 97 ? 15.630 -6.017 -1.504 1.00 50.34 97 TYR A O 1
ATOM 731 N N . LEU A 1 98 ? 15.610 -8.258 -1.345 1.00 52.53 98 LEU A N 1
ATOM 732 C CA . LEU A 1 98 ? 14.165 -8.4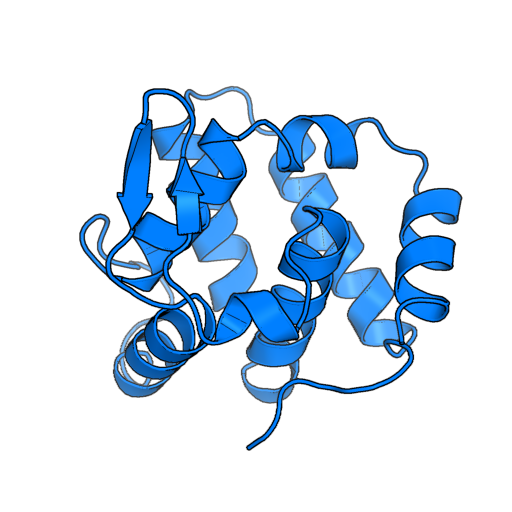35 -1.088 1.00 52.53 98 LEU A CA 1
ATOM 733 C C . LEU A 1 98 ? 13.710 -8.187 0.368 1.00 52.53 98 LEU A C 1
ATOM 735 O O . LEU A 1 98 ? 12.518 -8.277 0.651 1.00 52.53 98 LEU A O 1
ATOM 739 N N . SER A 1 99 ? 14.616 -7.912 1.315 1.00 55.53 99 SER A N 1
ATOM 740 C CA . SER A 1 99 ? 14.279 -7.969 2.751 1.00 55.53 99 SER A CA 1
ATOM 741 C C . SER A 1 99 ? 14.281 -6.638 3.507 1.00 55.53 99 SER A C 1
ATOM 743 O O . SER A 1 99 ? 13.754 -6.604 4.614 1.00 55.53 99 SER A O 1
ATOM 745 N N . ASN A 1 100 ? 14.815 -5.542 2.949 1.00 64.56 100 ASN A N 1
ATOM 746 C CA . ASN A 1 100 ? 15.012 -4.293 3.699 1.00 64.56 100 ASN A CA 1
ATOM 747 C C . ASN A 1 100 ? 14.668 -3.042 2.879 1.00 64.56 100 ASN A C 1
ATOM 749 O O . ASN A 1 100 ? 15.554 -2.356 2.370 1.00 64.56 100 ASN A O 1
ATOM 753 N N . VAL A 1 101 ? 13.382 -2.690 2.814 1.00 75.19 101 VAL A N 1
ATOM 754 C CA . VAL A 1 101 ? 12.957 -1.367 2.331 1.00 75.19 101 VAL A CA 1
ATOM 755 C C . VAL A 1 101 ? 13.413 -0.305 3.340 1.00 75.19 101 VAL A C 1
ATOM 757 O O . VAL A 1 101 ? 12.933 -0.312 4.479 1.00 75.19 101 VAL A O 1
ATOM 760 N N . PRO A 1 102 ? 14.292 0.650 2.974 1.00 78.81 102 PRO A N 1
ATOM 761 C CA . PRO A 1 102 ? 14.729 1.668 3.918 1.00 78.81 102 PRO A CA 1
ATOM 762 C C . PRO A 1 102 ? 13.549 2.521 4.387 1.00 78.81 102 PRO A C 1
ATOM 764 O O . PRO A 1 102 ? 12.779 3.034 3.573 1.00 78.81 102 PRO A O 1
ATOM 767 N N . ALA A 1 103 ? 13.447 2.738 5.699 1.00 78.75 103 ALA A N 1
ATOM 768 C CA . ALA A 1 103 ? 12.379 3.522 6.325 1.00 78.75 103 ALA A CA 1
ATOM 769 C C . ALA A 1 103 ? 12.222 4.945 5.752 1.00 78.75 103 ALA A C 1
ATOM 771 O O . ALA A 1 103 ? 11.123 5.494 5.750 1.00 78.75 103 ALA A O 1
ATOM 772 N N . HIS A 1 104 ? 13.322 5.532 5.273 1.00 83.88 104 HIS A N 1
ATOM 773 C CA . HIS A 1 104 ? 13.377 6.874 4.691 1.00 83.88 104 HIS A CA 1
ATOM 774 C C . HIS A 1 104 ? 13.122 6.896 3.174 1.00 83.88 104 HIS A C 1
ATOM 776 O O . HIS A 1 104 ? 13.116 7.971 2.572 1.00 83.88 104 HIS A O 1
ATOM 782 N N . SER A 1 105 ? 12.937 5.735 2.537 1.00 87.44 105 SER A N 1
ATOM 783 C CA . SER A 1 105 ? 12.644 5.660 1.105 1.00 87.44 105 SER A CA 1
ATOM 784 C C . SER A 1 105 ? 11.316 6.344 0.779 1.00 87.44 105 SER A C 1
ATOM 786 O O . SER A 1 105 ? 10.392 6.382 1.596 1.00 87.44 105 SER A O 1
ATOM 788 N N . ALA A 1 106 ? 11.207 6.872 -0.441 1.00 89.81 106 ALA A N 1
ATOM 789 C CA . ALA A 1 106 ? 9.967 7.465 -0.928 1.00 89.81 106 ALA A CA 1
ATOM 790 C C . ALA A 1 106 ? 8.786 6.491 -0.775 1.00 89.81 106 ALA A C 1
ATOM 792 O O . ALA A 1 106 ? 7.740 6.881 -0.259 1.00 89.81 106 ALA A O 1
ATOM 793 N N . PHE A 1 107 ? 8.994 5.216 -1.117 1.00 90.50 107 PHE A N 1
ATOM 794 C CA . PHE A 1 107 ? 7.993 4.163 -0.973 1.00 90.50 107 PHE A CA 1
ATOM 795 C C . PHE A 1 107 ? 7.551 3.950 0.478 1.00 90.50 107 PHE A C 1
ATOM 797 O O . PHE A 1 107 ? 6.359 4.034 0.773 1.00 90.50 107 PHE A O 1
ATOM 804 N N . ALA A 1 108 ? 8.494 3.770 1.410 1.00 89.06 108 ALA A N 1
ATOM 805 C CA . ALA A 1 108 ? 8.159 3.586 2.822 1.00 89.06 108 ALA A CA 1
ATOM 806 C C . ALA A 1 108 ? 7.398 4.787 3.402 1.00 89.06 108 ALA A C 1
ATOM 808 O O . ALA A 1 108 ? 6.496 4.609 4.223 1.00 89.06 108 ALA A O 1
ATOM 809 N N . ARG A 1 109 ? 7.712 6.013 2.958 1.00 90.56 109 ARG A N 1
ATOM 810 C CA . ARG A 1 109 ? 6.943 7.203 3.343 1.00 90.56 109 ARG A CA 1
ATOM 811 C C . ARG A 1 109 ? 5.503 7.102 2.848 1.00 90.56 109 ARG A C 1
ATOM 813 O O . ARG A 1 109 ? 4.598 7.280 3.659 1.00 90.56 109 ARG A O 1
ATOM 820 N N . VAL A 1 110 ? 5.284 6.787 1.569 1.00 92.69 110 VAL A N 1
ATOM 821 C CA . VAL A 1 110 ? 3.934 6.635 0.990 1.00 92.69 110 VAL A CA 1
ATOM 822 C C . VAL A 1 110 ? 3.133 5.578 1.749 1.00 92.69 110 VAL A C 1
ATOM 824 O O . VAL A 1 110 ? 2.009 5.841 2.166 1.00 92.69 110 VAL A O 1
ATOM 827 N N . VAL A 1 111 ? 3.731 4.424 2.039 1.00 91.38 111 VAL A N 1
ATOM 828 C CA . VAL A 1 111 ? 3.077 3.372 2.828 1.00 91.38 111 VAL A CA 1
ATOM 829 C C . VAL A 1 111 ? 2.731 3.859 4.244 1.00 91.38 111 VAL A C 1
ATOM 831 O O . VAL A 1 111 ? 1.615 3.642 4.717 1.00 91.38 111 VAL A O 1
ATOM 834 N N . ARG A 1 112 ? 3.631 4.595 4.912 1.00 89.75 112 ARG A N 1
ATOM 835 C CA . ARG A 1 112 ? 3.339 5.219 6.217 1.00 89.75 112 ARG A CA 1
ATOM 836 C C . ARG A 1 112 ? 2.191 6.223 6.145 1.00 89.75 112 ARG A C 1
ATOM 838 O O . ARG A 1 112 ? 1.420 6.286 7.101 1.00 89.75 112 ARG A O 1
ATOM 845 N N . ALA A 1 113 ? 2.046 6.988 5.060 1.00 91.88 113 ALA A N 1
ATOM 846 C CA . ALA A 1 113 ? 0.878 7.857 4.886 1.00 91.88 113 ALA A CA 1
ATOM 847 C C . ALA A 1 113 ? -0.422 7.064 4.900 1.00 91.88 113 ALA A C 1
ATOM 849 O O . ALA A 1 113 ? -1.335 7.438 5.631 1.00 91.88 113 ALA A O 1
ATOM 850 N N . LEU A 1 114 ? -0.495 5.972 4.136 1.00 90.38 114 LEU A N 1
ATOM 851 C CA . LEU A 1 114 ? -1.699 5.137 4.060 1.00 90.38 114 LEU A CA 1
ATOM 852 C C . LEU A 1 114 ? -2.069 4.561 5.430 1.00 90.38 114 LEU A C 1
ATOM 854 O O . LEU A 1 114 ? -3.234 4.576 5.823 1.00 90.38 114 LEU A O 1
ATOM 858 N N . VAL A 1 115 ? -1.068 4.119 6.198 1.00 89.31 115 VAL A N 1
ATOM 859 C CA . VAL A 1 115 ? -1.278 3.639 7.571 1.00 89.31 115 VAL A CA 1
ATOM 860 C C . VAL A 1 115 ? -1.769 4.768 8.480 1.00 89.31 115 VAL A C 1
ATOM 862 O O . VAL A 1 115 ? -2.743 4.587 9.206 1.00 89.31 115 VAL A O 1
ATOM 865 N N . ARG A 1 116 ? -1.139 5.949 8.429 1.00 88.25 116 ARG A N 1
ATOM 866 C CA . ARG A 1 116 ? -1.507 7.104 9.270 1.00 88.25 116 ARG A CA 1
ATOM 867 C C . ARG A 1 116 ? -2.883 7.673 8.942 1.00 88.25 116 ARG A C 1
ATOM 869 O O . ARG A 1 116 ? -3.551 8.160 9.845 1.00 88.25 116 ARG A O 1
ATOM 876 N N . ARG A 1 117 ? -3.315 7.593 7.683 1.00 88.50 117 ARG A N 1
ATOM 877 C CA . ARG A 1 117 ? -4.679 7.940 7.252 1.00 88.50 117 ARG A CA 1
ATOM 878 C C . ARG A 1 117 ? -5.741 7.005 7.846 1.00 88.50 117 ARG A C 1
ATOM 880 O O . ARG A 1 117 ? -6.916 7.345 7.832 1.00 88.50 117 ARG A O 1
ATOM 887 N N . GLY A 1 118 ? -5.342 5.848 8.382 1.00 85.12 118 GLY A N 1
ATOM 888 C CA . GLY A 1 118 ? -6.251 4.848 8.945 1.00 85.12 118 GLY A CA 1
ATOM 889 C C . GLY A 1 118 ? -6.989 4.028 7.885 1.00 85.12 118 GLY A C 1
ATOM 890 O O . GLY A 1 118 ? -7.782 3.155 8.234 1.00 85.12 118 GLY A O 1
ATOM 891 N N . ASP A 1 119 ? -6.713 4.259 6.599 1.00 85.56 119 ASP A N 1
ATOM 892 C C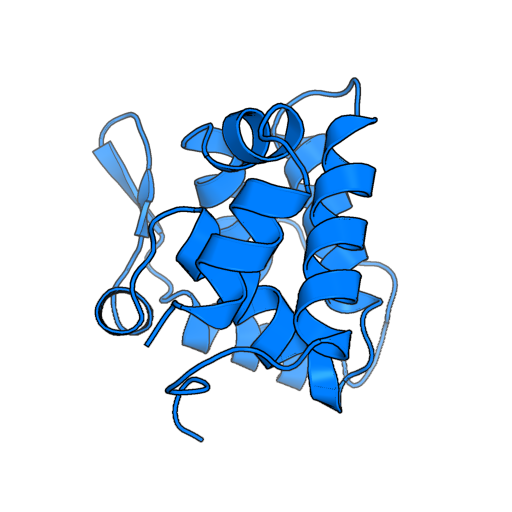A . ASP A 1 119 ? -7.434 3.638 5.489 1.00 85.56 119 ASP A CA 1
ATOM 893 C C . ASP A 1 119 ? -7.288 2.114 5.521 1.00 85.56 119 ASP A C 1
ATOM 895 O O . ASP A 1 119 ? -8.283 1.395 5.464 1.00 85.56 119 ASP A O 1
ATOM 899 N N . LEU A 1 120 ? -6.067 1.620 5.738 1.00 83.38 120 LEU A N 1
ATOM 900 C CA . LEU A 1 120 ? -5.777 0.186 5.829 1.00 83.38 120 LEU A CA 1
ATOM 901 C C . LEU A 1 120 ? -6.480 -0.498 7.005 1.00 83.38 120 LEU A C 1
ATOM 903 O O . LEU A 1 120 ? -6.943 -1.627 6.861 1.00 83.38 120 LEU A O 1
ATOM 907 N N . ALA A 1 121 ? -6.611 0.179 8.150 1.00 83.38 121 ALA A N 1
ATOM 908 C CA . ALA A 1 121 ? -7.335 -0.371 9.296 1.00 83.38 121 ALA A CA 1
ATOM 909 C C . ALA A 1 121 ? -8.827 -0.571 8.972 1.00 83.38 121 ALA A C 1
ATOM 911 O O . ALA A 1 121 ? -9.416 -1.572 9.378 1.00 83.38 121 ALA A O 1
ATOM 912 N N . ARG A 1 122 ? -9.424 0.330 8.176 1.00 86.56 122 ARG A N 1
ATOM 913 C CA . ARG A 1 122 ? -10.801 0.163 7.679 1.00 86.56 122 ARG A CA 1
ATOM 914 C C . ARG A 1 122 ? -10.915 -1.004 6.700 1.00 86.56 122 ARG A C 1
ATOM 916 O O . ARG A 1 122 ? -11.887 -1.754 6.756 1.00 86.56 122 ARG A O 1
ATOM 923 N N . LEU A 1 123 ? -9.924 -1.192 5.827 1.00 88.69 123 LEU A N 1
ATOM 924 C CA . LEU A 1 123 ? -9.926 -2.298 4.863 1.00 88.69 123 LEU A CA 1
ATOM 925 C C . LEU A 1 123 ? -9.885 -3.662 5.554 1.00 88.69 123 LEU A C 1
ATOM 927 O O . LEU A 1 123 ? -10.615 -4.561 5.158 1.00 88.69 123 LEU A O 1
ATOM 931 N N . VAL A 1 124 ? -9.114 -3.804 6.632 1.00 86.88 124 VAL A N 1
ATOM 932 C CA . VAL A 1 124 ? -9.016 -5.060 7.400 1.00 86.88 124 VAL A CA 1
ATOM 933 C C . VAL A 1 124 ? -10.367 -5.556 7.912 1.00 86.88 124 VAL A C 1
ATOM 935 O O . VAL A 1 124 ? -10.621 -6.759 7.905 1.00 86.88 124 VAL A O 1
ATOM 938 N N . VAL A 1 125 ? -11.222 -4.642 8.370 1.00 87.94 125 VAL A N 1
ATOM 939 C CA . VAL A 1 125 ? -12.544 -4.980 8.920 1.00 87.94 125 VAL A CA 1
ATOM 940 C C . VAL A 1 125 ? -13.634 -5.027 7.848 1.00 87.94 125 VAL A C 1
ATOM 942 O O . VAL A 1 125 ? -14.772 -5.395 8.136 1.00 87.94 125 VAL A O 1
ATOM 945 N N . THR A 1 126 ? -13.310 -4.664 6.605 1.00 89.69 126 THR A N 1
ATOM 946 C CA . THR A 1 126 ? -14.262 -4.701 5.496 1.00 89.69 126 THR A CA 1
ATOM 947 C C . THR A 1 126 ? -14.424 -6.145 5.000 1.00 89.69 126 THR A C 1
ATOM 949 O O . THR A 1 126 ? -13.423 -6.826 4.767 1.00 89.69 126 THR A O 1
ATOM 952 N N . PRO A 1 127 ? -15.663 -6.641 4.802 1.00 91.81 127 PRO A N 1
ATOM 953 C CA . PRO A 1 127 ? -15.897 -7.979 4.264 1.00 91.81 127 PRO A CA 1
ATOM 954 C C . PRO A 1 127 ? -15.158 -8.215 2.942 1.00 91.81 127 PRO A C 1
ATOM 956 O O . PRO A 1 127 ? -15.184 -7.354 2.058 1.00 91.81 127 PRO A O 1
ATOM 959 N N . ARG A 1 128 ? -14.549 -9.402 2.788 1.00 90.62 128 ARG A N 1
ATOM 960 C CA . ARG A 1 128 ? -13.758 -9.770 1.597 1.00 90.62 128 ARG A CA 1
ATOM 961 C C . ARG A 1 128 ? -14.533 -9.509 0.307 1.00 90.62 128 ARG A C 1
ATOM 963 O O . ARG A 1 128 ? -13.983 -8.895 -0.596 1.00 90.62 128 ARG A O 1
ATOM 970 N N . ASP A 1 129 ? -15.797 -9.917 0.248 1.00 90.81 129 ASP A N 1
ATOM 971 C CA . ASP A 1 129 ? -16.608 -9.822 -0.972 1.00 90.81 129 ASP A CA 1
ATOM 972 C C . ASP A 1 129 ? -16.855 -8.369 -1.387 1.00 90.81 129 ASP A C 1
ATOM 974 O O . ASP A 1 129 ? -16.886 -8.058 -2.576 1.00 90.81 129 ASP A O 1
ATOM 978 N N . ARG A 1 130 ? -16.949 -7.448 -0.418 1.00 91.12 130 ARG A N 1
ATOM 979 C CA . ARG A 1 130 ? -17.067 -6.012 -0.703 1.00 91.12 130 ARG A CA 1
ATOM 980 C C . ARG A 1 130 ? -15.775 -5.446 -1.273 1.00 91.12 130 ARG A C 1
ATOM 982 O O . ARG A 1 130 ? -15.829 -4.692 -2.235 1.00 91.12 130 ARG A O 1
ATOM 989 N N . LEU A 1 131 ? -14.631 -5.823 -0.703 1.00 89.56 131 LEU A N 1
ATOM 990 C CA . LEU A 1 131 ? -13.325 -5.406 -1.217 1.00 89.56 131 LEU A CA 1
ATOM 991 C C . LEU A 1 131 ? -13.066 -5.981 -2.611 1.00 89.56 131 LEU A C 1
ATOM 993 O O . LEU A 1 131 ? -12.609 -5.265 -3.493 1.00 89.56 131 LEU A O 1
ATOM 997 N N . TYR A 1 132 ? -13.401 -7.255 -2.816 1.00 90.19 132 TYR A N 1
ATOM 998 C CA . TYR A 1 132 ? -13.298 -7.913 -4.111 1.00 90.19 132 TYR A CA 1
ATOM 999 C C . TYR A 1 132 ? -14.166 -7.204 -5.153 1.00 90.19 132 TYR A C 1
ATOM 1001 O O . TYR A 1 132 ? -13.673 -6.837 -6.214 1.00 90.19 132 TYR A O 1
ATOM 1009 N N . SER A 1 133 ? -15.431 -6.931 -4.817 1.00 87.88 133 SER A N 1
ATOM 1010 C CA . SER A 1 133 ? -16.343 -6.199 -5.704 1.00 87.88 133 SER A CA 1
ATOM 1011 C C . SER A 1 133 ? -15.790 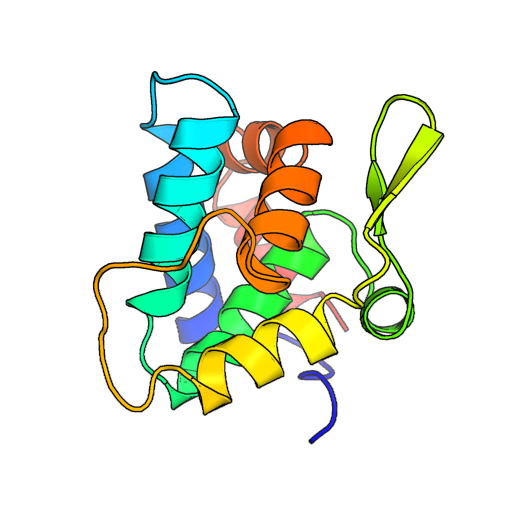-4.816 -6.040 1.00 87.88 133 SER A C 1
ATOM 1013 O O . SER A 1 133 ? -15.726 -4.468 -7.210 1.00 87.88 133 SER A O 1
ATOM 1015 N N . ALA A 1 134 ? -15.311 -4.070 -5.038 1.00 88.12 134 ALA A N 1
ATOM 1016 C CA . ALA A 1 134 ? -14.731 -2.744 -5.239 1.00 88.12 134 ALA A CA 1
ATOM 1017 C C . ALA A 1 134 ? -13.515 -2.759 -6.178 1.00 88.12 134 ALA A C 1
ATOM 1019 O O . ALA A 1 134 ? -13.371 -1.851 -6.988 1.00 88.12 134 ALA A O 1
ATOM 1020 N N . LEU A 1 135 ? -12.663 -3.786 -6.098 1.00 87.00 135 LEU A N 1
ATOM 1021 C CA . LEU A 1 135 ? -11.516 -3.949 -6.994 1.00 87.00 135 LEU A CA 1
ATOM 1022 C C . LEU A 1 135 ? -11.943 -4.286 -8.427 1.00 87.00 135 LEU A C 1
ATOM 1024 O O . LEU A 1 135 ? -11.423 -3.715 -9.380 1.00 87.00 135 LEU A O 1
ATOM 1028 N N . VAL A 1 136 ? -12.905 -5.189 -8.592 1.00 83.25 136 VAL A N 1
ATOM 1029 C CA . VAL A 1 136 ? -13.370 -5.605 -9.923 1.00 83.25 136 VAL A CA 1
ATOM 1030 C C . VAL A 1 136 ? -14.217 -4.518 -10.598 1.00 83.25 136 VAL A C 1
ATOM 1032 O O . VAL A 1 136 ? -14.384 -4.544 -11.810 1.00 83.25 136 VAL A O 1
ATOM 1035 N N . THR A 1 137 ? -14.729 -3.535 -9.853 1.00 80.19 137 THR A N 1
ATOM 1036 C CA . THR A 1 137 ? -15.468 -2.388 -10.413 1.00 80.19 137 THR A CA 1
ATOM 1037 C C . THR A 1 137 ? -14.665 -1.092 -10.464 1.00 80.19 137 THR A C 1
ATOM 1039 O O . THR A 1 137 ? -15.174 -0.100 -10.979 1.00 80.19 137 THR A O 1
ATOM 1042 N N . ALA A 1 138 ? -13.458 -1.057 -9.895 1.00 72.62 138 ALA A N 1
ATOM 1043 C CA . ALA A 1 138 ? -12.596 0.113 -9.975 1.00 72.62 138 ALA A CA 1
ATOM 1044 C C . ALA A 1 138 ? -12.133 0.294 -11.428 1.00 72.62 138 ALA A C 1
ATOM 1046 O O . ALA A 1 138 ? -11.451 -0.572 -11.972 1.00 72.62 138 ALA A O 1
ATOM 1047 N N . THR A 1 139 ? -12.564 1.390 -12.050 1.00 55.53 139 THR A N 1
ATOM 1048 C CA . THR A 1 139 ? -12.205 1.797 -13.416 1.00 55.53 139 THR A CA 1
ATOM 1049 C C . THR A 1 139 ? -11.073 2.801 -13.407 1.00 55.53 139 THR A C 1
ATOM 1051 O O . THR A 1 139 ? -11.228 3.796 -12.661 1.00 55.53 139 THR A O 1
#